Protein AF-C0GKU1-F1 (afdb_monomer)

pLDDT: mean 93.57, std 8.76, range [52.78, 98.19]

Structure (mmCIF, N/CA/C/O backbone):
data_AF-C0GKU1-F1
#
_entry.id   AF-C0GKU1-F1
#
loop_
_atom_site.group_PDB
_atom_site.id
_atom_site.type_symbol
_atom_site.label_atom_id
_atom_site.label_alt_id
_atom_site.label_comp_id
_atom_site.label_asym_id
_atom_site.label_entity_id
_atom_site.label_seq_id
_atom_site.pdbx_PDB_ins_code
_atom_site.Cartn_x
_atom_site.Cartn_y
_atom_site.Cartn_z
_atom_site.occupancy
_atom_site.B_iso_or_equiv
_atom_site.auth_seq_id
_atom_site.auth_comp_id
_atom_site.auth_asym_id
_atom_site.auth_atom_id
_atom_site.pdbx_PDB_model_num
ATOM 1 N N .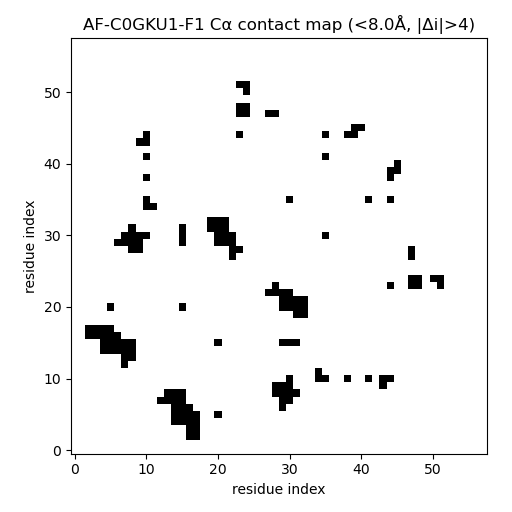 MET A 1 1 ? -24.185 0.455 11.819 1.00 63.06 1 MET A N 1
ATOM 2 C CA . MET A 1 1 ? -23.538 0.381 10.491 1.00 63.06 1 MET A CA 1
ATOM 3 C C . MET A 1 1 ? -22.683 -0.869 10.472 1.00 63.06 1 MET A C 1
ATOM 5 O O . MET A 1 1 ? -21.934 -1.065 11.418 1.00 63.06 1 MET A O 1
ATOM 9 N N . LEU A 1 2 ? -22.846 -1.735 9.472 1.00 81.75 2 LEU A N 1
ATOM 10 C CA . LEU A 1 2 ? -21.947 -2.872 9.267 1.00 81.75 2 LEU A CA 1
ATOM 11 C C . LEU A 1 2 ? -20.680 -2.341 8.594 1.00 81.75 2 LEU A C 1
ATOM 13 O O . LEU A 1 2 ? -20.774 -1.717 7.541 1.00 81.75 2 LEU A O 1
ATOM 17 N N . ILE A 1 3 ? -19.522 -2.547 9.219 1.00 83.12 3 ILE A N 1
ATOM 18 C CA . ILE A 1 3 ? -18.235 -2.252 8.588 1.00 83.12 3 ILE A CA 1
ATOM 19 C C . ILE A 1 3 ? -18.005 -3.334 7.536 1.00 83.12 3 ILE A C 1
ATOM 21 O O . ILE A 1 3 ? -18.010 -4.524 7.858 1.00 83.12 3 ILE A O 1
ATOM 25 N N . LYS A 1 4 ? -17.843 -2.924 6.279 1.00 93.56 4 LYS A N 1
ATOM 26 C CA . LYS A 1 4 ? -17.524 -3.826 5.176 1.00 93.56 4 LYS A CA 1
ATOM 27 C C . LYS A 1 4 ? -16.035 -3.735 4.882 1.00 93.56 4 LYS A C 1
ATOM 29 O O . LYS A 1 4 ? -15.505 -2.644 4.693 1.00 93.56 4 LYS A O 1
ATOM 34 N N . TYR A 1 5 ? -15.372 -4.884 4.856 1.00 95.06 5 TYR A N 1
ATOM 35 C CA . TYR A 1 5 ? -13.963 -4.997 4.498 1.00 95.06 5 TYR A CA 1
ATOM 36 C C . TYR A 1 5 ? -13.844 -5.435 3.044 1.00 95.06 5 TYR A C 1
ATOM 38 O O . TYR A 1 5 ? -14.591 -6.304 2.591 1.00 95.06 5 TYR A O 1
ATOM 46 N N . ILE A 1 6 ? -12.913 -4.830 2.317 1.00 95.62 6 ILE A N 1
ATOM 47 C CA . ILE A 1 6 ? -12.733 -5.055 0.873 1.00 95.62 6 ILE A CA 1
ATOM 48 C C . ILE A 1 6 ? -11.393 -5.708 0.533 1.00 95.62 6 ILE A C 1
ATOM 50 O O . ILE A 1 6 ? -11.174 -6.117 -0.604 1.00 95.62 6 ILE A O 1
ATOM 54 N N . GLY A 1 7 ? -10.503 -5.837 1.516 1.00 96.00 7 GLY A N 1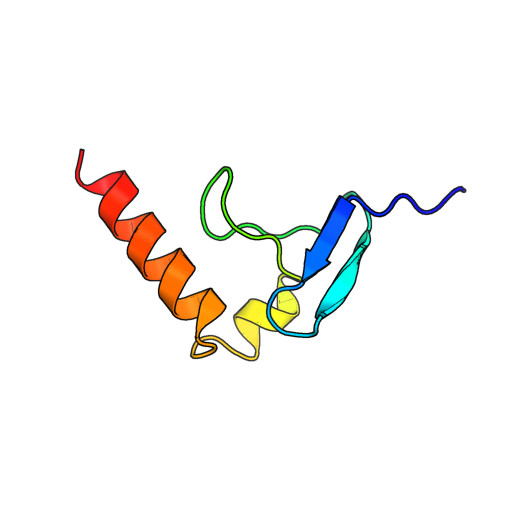
ATOM 55 C CA . GLY A 1 7 ? -9.242 -6.543 1.362 1.00 96.00 7 GLY A CA 1
ATOM 56 C C . GLY A 1 7 ? -8.264 -6.236 2.483 1.00 96.00 7 GLY A C 1
ATOM 57 O O . GLY A 1 7 ? -8.659 -5.842 3.580 1.00 96.00 7 GLY A O 1
ATOM 58 N N . THR A 1 8 ? -6.983 -6.412 2.183 1.00 97.69 8 THR A N 1
ATOM 59 C CA . THR A 1 8 ? -5.878 -6.281 3.135 1.00 97.69 8 THR A CA 1
ATOM 60 C C . THR A 1 8 ? -4.831 -5.326 2.574 1.00 97.69 8 THR A C 1
ATOM 62 O O . THR A 1 8 ? -4.514 -5.372 1.385 1.00 97.69 8 THR A O 1
ATOM 65 N N . CYS A 1 9 ? -4.283 -4.464 3.427 1.00 98.12 9 CYS A N 1
ATOM 66 C CA . CYS A 1 9 ? -3.184 -3.575 3.078 1.00 98.12 9 CYS A CA 1
ATOM 67 C C . CYS A 1 9 ? -1.890 -4.371 2.913 1.00 98.12 9 CYS A C 1
ATOM 69 O O . CYS A 1 9 ? -1.428 -5.003 3.857 1.00 98.12 9 CYS A O 1
ATOM 71 N N . PHE A 1 10 ? -1.246 -4.279 1.751 1.00 97.50 10 PHE A N 1
ATOM 72 C CA . PHE A 1 10 ? -0.006 -5.021 1.479 1.00 97.50 10 PHE A CA 1
ATOM 73 C C . PHE A 1 10 ? 1.241 -4.504 2.220 1.00 97.50 10 PHE A C 1
ATOM 75 O O . PHE A 1 10 ? 2.286 -5.137 2.140 1.00 97.50 10 PHE A O 1
ATOM 82 N N . VAL A 1 11 ? 1.141 -3.383 2.945 1.00 97.94 11 VAL A N 1
ATOM 83 C CA . VAL A 1 11 ? 2.247 -2.837 3.758 1.00 97.94 11 VAL A CA 1
ATOM 84 C C . VAL A 1 11 ? 2.132 -3.258 5.223 1.00 97.94 11 VAL A C 1
ATOM 86 O O . VAL A 1 11 ? 3.105 -3.713 5.811 1.00 97.94 11 VAL A O 1
ATOM 89 N N . CYS A 1 12 ? 0.958 -3.086 5.841 1.00 97.44 12 CYS A N 1
ATOM 90 C CA . CYS A 1 12 ? 0.766 -3.375 7.270 1.00 97.44 12 CYS A CA 1
ATOM 91 C C . CYS A 1 12 ? 0.013 -4.679 7.549 1.00 97.44 12 CYS A C 1
ATOM 93 O O . CYS A 1 12 ? -0.085 -5.074 8.702 1.00 97.44 12 CYS A O 1
ATOM 95 N N . PHE A 1 13 ? -0.516 -5.335 6.514 1.00 97.00 13 PHE A N 1
ATOM 96 C CA . PHE A 1 13 ? -1.311 -6.564 6.593 1.00 97.00 13 PHE A CA 1
ATOM 97 C C . PHE A 1 13 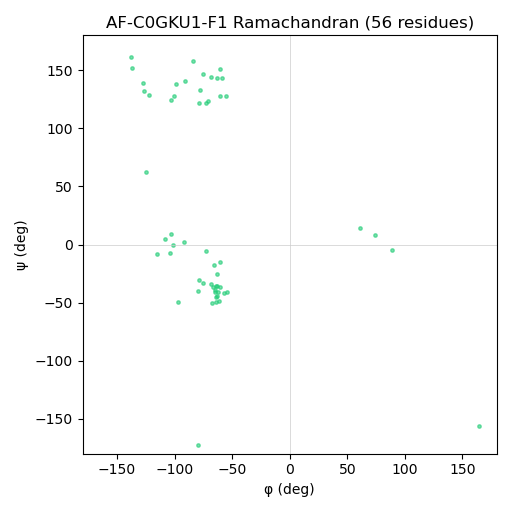? -2.627 -6.466 7.390 1.00 97.00 13 PHE A C 1
ATOM 99 O O . PHE A 1 13 ? -3.263 -7.487 7.637 1.00 97.00 13 PHE A O 1
ATOM 106 N N . ASP A 1 14 ? -3.095 -5.253 7.699 1.00 97.62 14 ASP A N 1
ATOM 107 C CA . ASP A 1 14 ? -4.422 -5.023 8.285 1.00 97.62 14 ASP A CA 1
ATOM 108 C C . ASP A 1 14 ? -5.530 -4.963 7.229 1.00 97.62 14 ASP A C 1
ATOM 110 O O . ASP A 1 14 ? -5.295 -4.650 6.056 1.00 97.62 14 ASP A O 1
ATOM 114 N N . TYR A 1 15 ? -6.765 -5.215 7.667 1.00 97.50 15 TYR A N 1
ATOM 115 C CA . TYR A 1 15 ? -7.956 -5.076 6.835 1.00 97.50 15 TYR A CA 1
ATOM 116 C C . TYR A 1 15 ? -8.176 -3.633 6.380 1.00 97.50 15 TYR A C 1
ATOM 118 O O . TYR A 1 15 ? -7.982 -2.688 7.141 1.00 97.50 15 TYR A O 1
ATOM 126 N N . ILE A 1 16 ? -8.655 -3.487 5.148 1.00 97.81 16 ILE A N 1
ATOM 127 C CA . ILE A 1 16 ? -9.083 -2.219 4.566 1.00 97.81 16 ILE A CA 1
ATOM 128 C C . ILE A 1 16 ? -10.608 -2.182 4.570 1.00 97.81 16 ILE A C 1
ATOM 130 O O . ILE A 1 16 ? -11.271 -3.069 4.021 1.00 97.81 16 ILE A O 1
ATOM 134 N N . GLU A 1 17 ? -11.155 -1.143 5.188 1.00 96.31 17 GLU A N 1
ATOM 135 C CA . GLU A 1 17 ? -12.585 -0.842 5.147 1.00 96.31 17 GLU A CA 1
ATOM 136 C C . GLU A 1 17 ? -12.975 -0.243 3.789 1.00 96.31 17 GLU A C 1
ATOM 138 O O . GLU A 1 17 ? -12.200 0.493 3.177 1.00 96.31 17 GLU A O 1
ATOM 143 N N . GLU A 1 18 ? -14.190 -0.538 3.332 1.00 94.75 18 GLU A N 1
ATOM 144 C CA . GLU A 1 18 ? -14.767 0.034 2.114 1.00 94.75 18 GLU A CA 1
ATOM 145 C C . GLU A 1 18 ? -14.752 1.572 2.166 1.00 94.75 18 GLU A C 1
ATOM 147 O O . GLU A 1 18 ? -15.213 2.179 3.135 1.00 94.75 18 GLU A O 1
ATOM 152 N N . GLY A 1 19 ? -14.202 2.206 1.129 1.00 93.62 19 GLY A N 1
ATOM 153 C CA . GLY A 1 19 ? -14.009 3.654 1.033 1.00 93.62 19 GLY A CA 1
ATOM 154 C C . GLY A 1 19 ? -12.683 4.159 1.615 1.00 93.62 19 GLY A C 1
ATOM 155 O O . GLY A 1 19 ? -12.396 5.352 1.508 1.00 93.62 19 GLY A O 1
ATOM 156 N N . LYS A 1 20 ? -11.871 3.289 2.232 1.00 94.19 20 LYS A N 1
ATOM 157 C CA . LYS A 1 20 ? -10.520 3.612 2.733 1.00 94.19 20 LYS A CA 1
ATOM 158 C C . LYS A 1 20 ? -9.402 2.977 1.905 1.00 94.19 20 LYS A C 1
ATOM 160 O O . LYS A 1 20 ? -8.230 3.091 2.274 1.00 94.19 20 LYS A O 1
ATOM 165 N N . GLU A 1 21 ? -9.732 2.304 0.810 1.00 94.94 21 GLU A N 1
ATOM 166 C CA . GLU A 1 21 ? -8.749 1.752 -0.104 1.00 94.94 21 GLU A CA 1
ATOM 167 C C . GLU A 1 21 ? -7.979 2.818 -0.861 1.00 94.94 21 GLU A C 1
ATOM 169 O O . GLU A 1 21 ? -8.499 3.834 -1.315 1.00 94.94 21 GLU A O 1
ATOM 174 N N . TYR A 1 22 ? -6.710 2.510 -1.068 1.00 97.25 22 TYR A N 1
ATOM 175 C CA . TYR A 1 22 ? -5.847 3.223 -1.973 1.00 97.25 22 TYR A CA 1
ATOM 176 C C . TYR A 1 22 ? -5.206 2.231 -2.936 1.00 97.25 22 TYR A C 1
ATOM 178 O O . TYR A 1 22 ? -4.669 1.201 -2.524 1.00 97.25 22 TYR A O 1
ATOM 186 N N . GLN A 1 23 ? -5.246 2.561 -4.222 1.00 96.81 23 GLN A N 1
ATOM 187 C CA . GLN A 1 23 ? -4.563 1.826 -5.276 1.00 96.81 23 GLN A CA 1
ATOM 188 C C . GLN A 1 23 ? -3.618 2.777 -6.005 1.00 96.81 23 GLN A C 1
ATOM 190 O O . GLN A 1 23 ? -4.026 3.843 -6.459 1.00 96.81 23 GLN A O 1
ATOM 195 N N . ILE A 1 24 ? -2.355 2.375 -6.151 1.00 96.50 24 ILE A N 1
ATOM 196 C CA . ILE A 1 24 ? -1.354 3.140 -6.915 1.00 96.50 24 ILE A CA 1
ATOM 197 C C . ILE A 1 24 ? -1.689 3.114 -8.418 1.00 96.50 24 ILE A C 1
ATOM 199 O O . ILE A 1 24 ? -1.477 4.099 -9.125 1.00 96.50 24 ILE A O 1
ATOM 203 N N . ARG A 1 25 ? -2.253 2.000 -8.896 1.00 94.94 25 ARG A N 1
ATOM 204 C CA . ARG A 1 25 ? -2.772 1.814 -10.258 1.00 94.94 25 ARG A CA 1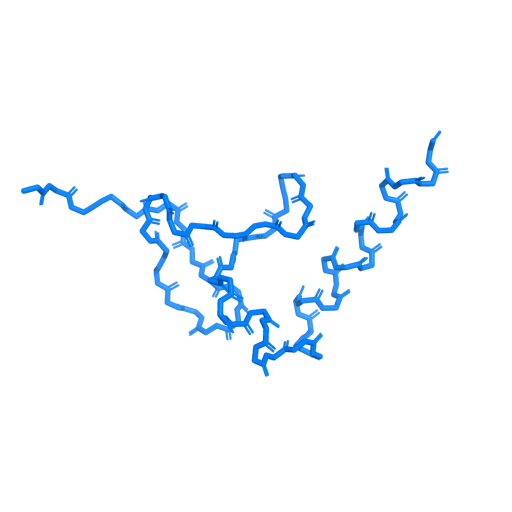
ATOM 205 C C . ARG A 1 25 ? -4.115 1.094 -10.222 1.00 94.94 25 ARG A C 1
ATOM 207 O O . ARG A 1 25 ? -4.372 0.296 -9.320 1.00 94.94 25 ARG A O 1
ATOM 214 N N . LYS A 1 26 ? -4.963 1.341 -11.219 1.00 93.50 26 LYS A N 1
ATOM 215 C CA . LYS A 1 26 ? -6.296 0.733 -11.303 1.00 93.50 26 LYS A CA 1
ATOM 216 C C . LYS A 1 26 ? -6.187 -0.794 -11.371 1.00 93.50 26 LYS A C 1
ATOM 218 O O . LYS A 1 26 ? -5.461 -1.323 -12.204 1.00 93.50 26 LYS A O 1
ATOM 223 N N . GLY A 1 27 ? -6.911 -1.493 -10.495 1.00 92.94 27 GLY A N 1
ATOM 224 C CA . GLY A 1 27 ? -6.872 -2.961 -10.424 1.00 92.94 27 GLY A CA 1
ATOM 225 C C . GLY A 1 27 ? -5.593 -3.537 -9.801 1.00 92.94 27 GLY A C 1
ATOM 226 O O . 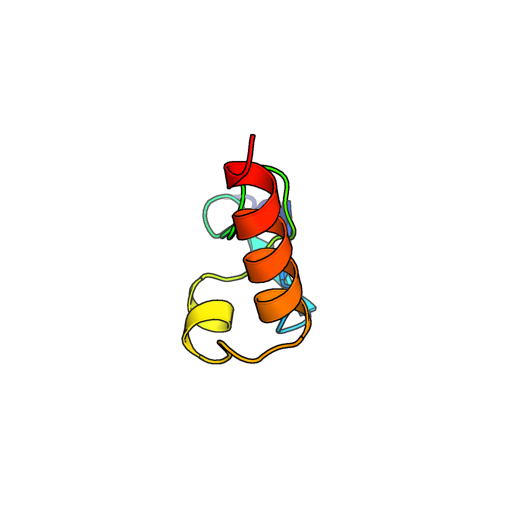GLY A 1 27 ? -5.393 -4.748 -9.836 1.00 92.94 27 GLY A O 1
ATOM 227 N N . GLY A 1 28 ? -4.727 -2.689 -9.240 1.00 95.31 28 GLY A N 1
ATOM 228 C CA . GLY A 1 28 ? -3.545 -3.109 -8.498 1.00 95.31 28 GLY A CA 1
ATOM 229 C C . GLY A 1 28 ? -3.849 -3.549 -7.067 1.00 95.31 28 GLY A C 1
ATOM 230 O O . GLY A 1 28 ? -5.002 -3.658 -6.637 1.00 95.31 28 GLY A O 1
ATOM 231 N N . ARG A 1 29 ? -2.784 -3.785 -6.301 1.00 97.06 29 ARG A N 1
ATOM 232 C CA . ARG A 1 29 ? -2.883 -4.115 -4.873 1.00 97.06 29 ARG A CA 1
ATOM 233 C C . ARG A 1 29 ? -3.550 -2.993 -4.073 1.00 97.06 29 ARG A C 1
ATOM 235 O O . ARG A 1 29 ? -3.451 -1.816 -4.425 1.00 97.06 29 ARG A O 1
ATOM 242 N N . LEU A 1 30 ? -4.212 -3.382 -2.984 1.00 97.94 30 LEU A N 1
ATOM 243 C CA . LEU A 1 30 ? -4.874 -2.465 -2.061 1.00 97.94 30 LEU A CA 1
ATOM 244 C C . LEU A 1 30 ? -3.928 -2.052 -0.931 1.00 97.94 30 LEU A C 1
ATOM 246 O O . LEU A 1 30 ? -3.181 -2.863 -0.376 1.00 97.94 30 LEU A O 1
ATOM 250 N N . PHE A 1 31 ? -4.000 -0.781 -0.563 1.00 98.19 31 PHE A N 1
ATOM 251 C CA . PHE A 1 31 ? -3.222 -0.193 0.515 1.00 98.19 31 PHE A CA 1
ATOM 252 C C . PHE A 1 31 ? -4.086 0.741 1.354 1.00 98.19 31 PHE A C 1
ATOM 254 O O . PHE A 1 31 ? -5.092 1.268 0.886 1.00 98.19 31 PHE A O 1
ATOM 261 N N . HIS A 1 32 ? -3.626 1.029 2.566 1.00 98.06 32 HIS A N 1
ATOM 262 C CA . HIS A 1 32 ? -3.973 2.283 3.221 1.00 98.06 32 HIS A CA 1
ATOM 263 C C . HIS A 1 32 ? -3.125 3.408 2.621 1.00 98.06 32 HIS A C 1
ATOM 265 O O . HIS A 1 32 ? -1.899 3.283 2.540 1.00 98.06 32 HIS A O 1
ATOM 271 N N . GLU A 1 33 ? -3.742 4.537 2.269 1.00 97.00 33 GLU A N 1
ATOM 272 C CA . GLU A 1 33 ? -3.022 5.690 1.705 1.00 97.00 33 GLU A CA 1
ATOM 273 C C . GLU A 1 33 ? -1.865 6.145 2.620 1.00 97.00 33 GLU A C 1
ATOM 275 O O . GLU A 1 33 ? -0.751 6.419 2.167 1.00 97.0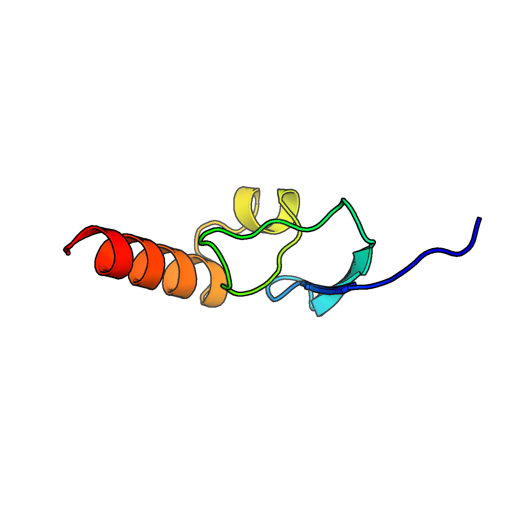0 33 GLU A O 1
ATOM 280 N N . GLN A 1 34 ? -2.094 6.159 3.938 1.00 97.44 34 GLN A N 1
ATOM 281 C CA . GLN A 1 34 ? -1.071 6.529 4.915 1.00 97.44 34 GLN A CA 1
ATOM 282 C C . GLN A 1 34 ? 0.116 5.554 4.927 1.00 97.44 34 GLN A C 1
ATOM 284 O O . GLN A 1 34 ? 1.252 5.991 5.117 1.00 97.44 34 GLN A O 1
ATOM 289 N N . CYS A 1 35 ? -0.118 4.256 4.715 1.00 98.00 35 CYS A N 1
ATOM 290 C CA . CYS A 1 35 ? 0.951 3.259 4.668 1.00 98.00 35 CYS A CA 1
ATOM 291 C C . CYS A 1 35 ? 1.880 3.498 3.479 1.00 98.00 35 CYS A C 1
ATOM 293 O O . CYS A 1 35 ? 3.094 3.426 3.657 1.00 98.00 35 CYS A O 1
ATOM 295 N N . VAL A 1 36 ? 1.326 3.857 2.316 1.00 97.88 36 VAL A N 1
ATOM 296 C CA . VAL A 1 36 ? 2.112 4.214 1.125 1.00 97.88 36 VAL A CA 1
ATOM 297 C C . VAL A 1 36 ? 2.936 5.478 1.371 1.00 97.88 36 VAL A C 1
ATOM 299 O O . VAL A 1 36 ? 4.125 5.505 1.069 1.00 97.88 36 VAL A O 1
ATOM 302 N N . LYS A 1 37 ? 2.336 6.514 1.974 1.00 97.38 37 LYS A N 1
ATOM 303 C CA . LYS A 1 37 ? 3.031 7.782 2.266 1.00 97.38 37 LYS A CA 1
ATOM 304 C C . LYS A 1 37 ? 4.162 7.624 3.286 1.00 97.38 37 LYS A C 1
ATOM 306 O O . LYS A 1 37 ? 5.196 8.267 3.144 1.00 97.38 37 LYS A O 1
ATOM 311 N N . LYS A 1 38 ? 3.971 6.793 4.317 1.00 98.12 38 LYS A N 1
ATOM 312 C CA . LYS A 1 38 ? 4.984 6.547 5.361 1.00 98.12 38 LYS A CA 1
ATOM 313 C C . LYS A 1 38 ? 6.084 5.585 4.918 1.00 98.12 38 LYS A C 1
ATOM 315 O O . LYS A 1 38 ? 7.207 5.715 5.391 1.00 98.12 38 LYS A O 1
ATOM 320 N N . ASN A 1 39 ? 5.770 4.645 4.027 1.00 97.31 39 ASN A N 1
ATOM 321 C CA . ASN A 1 39 ? 6.692 3.602 3.575 1.00 97.31 39 ASN A CA 1
ATOM 322 C C . ASN A 1 39 ? 6.816 3.611 2.041 1.00 97.31 39 ASN A C 1
ATOM 324 O O . ASN A 1 39 ? 6.475 2.625 1.387 1.00 97.31 39 ASN A O 1
ATOM 328 N N . PRO A 1 40 ? 7.306 4.708 1.432 1.00 96.44 40 PRO A N 1
ATOM 329 C CA . PRO A 1 40 ? 7.372 4.828 -0.026 1.00 96.44 40 PRO A CA 1
ATOM 330 C C . PRO A 1 40 ? 8.343 3.829 -0.676 1.00 96.44 40 PRO A C 1
ATOM 332 O O . PRO A 1 40 ? 8.258 3.595 -1.878 1.00 96.44 40 PRO A O 1
ATOM 335 N N . TYR A 1 41 ? 9.254 3.248 0.113 1.00 97.19 41 TYR A N 1
ATOM 336 C CA . TYR A 1 41 ? 10.247 2.262 -0.323 1.00 97.19 41 TYR A CA 1
ATOM 337 C C . TYR A 1 41 ? 9.895 0.822 0.076 1.00 97.19 41 TYR A C 1
ATOM 339 O O . TYR A 1 41 ? 10.734 -0.066 -0.063 1.00 97.19 41 TYR A O 1
ATOM 347 N N . ASP A 1 42 ? 8.683 0.580 0.583 1.00 98.19 42 ASP A N 1
ATOM 348 C CA . ASP A 1 42 ? 8.193 -0.782 0.792 1.00 98.19 42 ASP A CA 1
ATOM 349 C C . ASP A 1 42 ? 8.189 -1.558 -0.535 1.00 98.19 42 ASP A C 1
ATOM 351 O O . ASP A 1 42 ? 7.897 -1.003 -1.600 1.00 98.19 42 ASP A O 1
ATOM 355 N N . SER A 1 43 ? 8.518 -2.848 -0.487 1.00 98.06 43 SER A N 1
ATOM 356 C CA . SER A 1 43 ? 8.692 -3.667 -1.688 1.00 98.06 43 SER A CA 1
ATOM 357 C C . SER A 1 43 ? 7.418 -3.756 -2.533 1.00 98.06 43 SER A C 1
ATOM 359 O O . SER A 1 43 ? 7.505 -3.707 -3.762 1.00 98.06 43 SER A O 1
ATOM 361 N N . TYR A 1 44 ? 6.235 -3.810 -1.914 1.00 97.75 44 TYR A N 1
ATOM 362 C CA . TYR A 1 44 ? 4.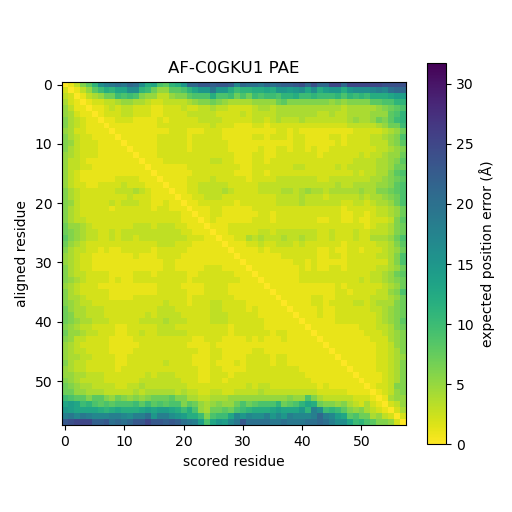964 -3.838 -2.637 1.00 97.75 44 TYR A CA 1
ATOM 363 C C . TYR A 1 44 ? 4.586 -2.469 -3.196 1.00 97.75 44 TYR A C 1
ATOM 365 O O . TYR A 1 44 ? 4.015 -2.396 -4.286 1.00 97.75 44 TYR A O 1
ATOM 373 N N . VAL A 1 45 ? 4.939 -1.389 -2.496 1.00 98.06 45 VAL A N 1
ATOM 374 C CA . VAL A 1 45 ? 4.752 -0.020 -2.997 1.00 98.06 45 VAL A CA 1
ATOM 375 C C . VAL A 1 45 ? 5.615 0.213 -4.236 1.00 98.06 45 VAL A C 1
ATOM 377 O O . VAL A 1 45 ? 5.102 0.647 -5.268 1.00 98.06 45 VAL A O 1
ATOM 380 N N . LEU A 1 46 ? 6.903 -0.132 -4.170 1.00 98.06 46 LEU A N 1
ATOM 381 C CA . LEU A 1 46 ? 7.827 -0.002 -5.298 1.00 98.06 46 LEU A CA 1
ATOM 382 C C . LEU A 1 46 ? 7.405 -0.867 -6.489 1.00 98.06 46 LEU A C 1
ATOM 384 O O . LEU A 1 46 ? 7.471 -0.413 -7.633 1.00 98.06 46 LEU A O 1
ATOM 388 N N . LEU A 1 47 ? 6.941 -2.093 -6.233 1.00 97.44 47 LEU A N 1
ATOM 389 C CA . LEU A 1 47 ? 6.456 -2.990 -7.277 1.00 97.44 47 LEU A CA 1
ATOM 390 C C . LEU A 1 47 ? 5.251 -2.395 -8.016 1.00 97.44 47 LEU A C 1
ATOM 392 O O . LEU A 1 47 ? 5.252 -2.341 -9.242 1.00 97.44 47 LEU A O 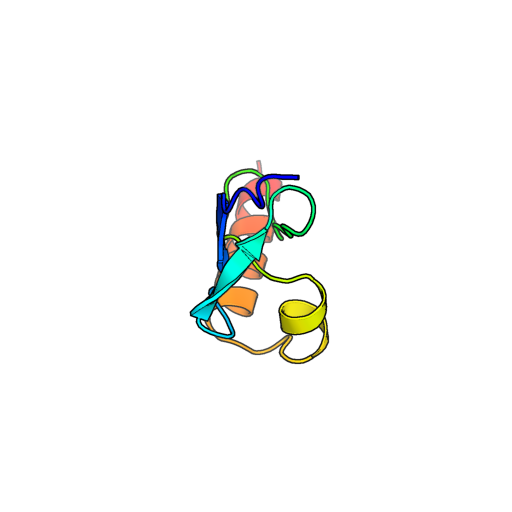1
ATOM 396 N N . GLU A 1 48 ? 4.250 -1.896 -7.289 1.00 97.62 48 GLU A N 1
ATOM 397 C CA . GLU A 1 48 ? 3.066 -1.281 -7.899 1.00 97.62 48 GLU A CA 1
ATOM 398 C C . GLU A 1 48 ? 3.396 0.019 -8.637 1.00 97.62 48 GLU A C 1
ATOM 400 O O . GLU A 1 48 ? 2.853 0.260 -9.712 1.00 97.62 48 GLU A O 1
ATOM 405 N N . GLN A 1 49 ? 4.325 0.831 -8.123 1.00 96.31 49 GLN A N 1
ATOM 406 C CA . GLN A 1 49 ? 4.822 2.010 -8.836 1.00 96.31 49 GLN A CA 1
ATOM 407 C C . GLN A 1 49 ? 5.539 1.641 -10.138 1.00 96.31 49 GLN A C 1
ATOM 409 O O . GLN A 1 49 ? 5.438 2.383 -11.114 1.00 96.31 49 GLN A O 1
ATOM 414 N N . LYS A 1 50 ? 6.272 0.521 -10.168 1.00 96.69 50 LYS A N 1
ATOM 415 C CA . LYS A 1 50 ? 6.922 0.031 -11.387 1.00 96.69 50 LYS A CA 1
ATOM 416 C C . LYS A 1 50 ? 5.882 -0.429 -12.410 1.00 96.69 50 LYS A C 1
ATOM 418 O O . LYS A 1 50 ? 5.908 0.067 -13.531 1.00 96.69 50 LYS A O 1
ATOM 423 N N . CYS A 1 51 ? 4.926 -1.266 -12.004 1.00 95.88 51 CYS A N 1
ATOM 424 C CA . CYS A 1 51 ? 3.827 -1.692 -12.877 1.00 95.88 51 CYS A CA 1
ATOM 425 C C . CYS A 1 51 ? 3.027 -0.491 -13.408 1.00 95.88 51 CYS A C 1
ATOM 427 O O . CYS A 1 51 ? 2.746 -0.413 -14.594 1.00 95.88 51 CYS A O 1
ATOM 429 N N . ALA A 1 52 ? 2.742 0.508 -12.565 1.00 94.75 52 ALA A N 1
ATOM 430 C CA . ALA A 1 52 ? 2.025 1.719 -12.972 1.00 94.75 52 ALA A CA 1
ATOM 431 C C . ALA A 1 52 ? 2.765 2.559 -14.030 1.00 94.75 52 ALA A C 1
ATOM 433 O O . ALA A 1 52 ? 2.132 3.347 -14.731 1.00 94.75 52 ALA A O 1
ATOM 434 N N . LYS A 1 53 ? 4.100 2.459 -14.108 1.00 92.81 53 LYS A N 1
ATOM 435 C CA . LYS A 1 53 ? 4.902 3.109 -15.158 1.00 92.81 53 LYS A CA 1
ATOM 436 C C . LYS A 1 53 ? 4.854 2.312 -16.458 1.00 92.81 53 LYS A C 1
ATOM 438 O O . LYS A 1 53 ? 4.759 2.915 -17.520 1.00 92.81 53 LYS A O 1
ATOM 443 N N . GLU A 1 54 ? 4.898 0.987 -16.362 1.00 88.94 54 GLU A N 1
ATOM 444 C CA . GLU A 1 54 ? 4.780 0.086 -17.513 1.00 88.94 54 GLU A CA 1
ATOM 445 C C . GLU A 1 54 ? 3.396 0.229 -18.174 1.00 88.94 54 GLU A C 1
ATOM 447 O O . GLU A 1 54 ? 3.343 0.471 -19.372 1.00 88.94 54 GLU A O 1
ATOM 452 N N . ASP A 1 55 ? 2.309 0.285 -17.391 1.00 82.88 55 ASP A N 1
ATOM 453 C CA . ASP A 1 55 ? 0.922 0.485 -17.869 1.00 82.88 55 ASP A CA 1
ATOM 454 C C . ASP A 1 55 ? 0.688 1.816 -18.630 1.00 82.88 55 ASP A C 1
ATOM 456 O O . ASP A 1 55 ? -0.355 2.009 -19.248 1.00 82.88 55 ASP A O 1
ATOM 460 N N . ARG A 1 56 ? 1.609 2.784 -18.535 1.00 74.00 56 ARG A N 1
ATOM 461 C CA . ARG A 1 56 ? 1.530 4.096 -19.217 1.00 74.00 56 ARG A CA 1
ATOM 462 C C . ARG A 1 56 ? 2.406 4.180 -20.463 1.00 74.00 56 ARG A C 1
ATOM 464 O O . ARG A 1 56 ? 2.503 5.251 -21.054 1.00 74.00 56 ARG A O 1
ATOM 471 N N . SER A 1 57 ? 3.125 3.104 -20.766 1.00 70.88 57 SER A N 1
ATOM 472 C CA . SER A 1 57 ? 4.077 3.050 -21.876 1.00 70.88 57 SER A CA 1
ATOM 473 C C . SER A 1 57 ? 3.439 2.547 -23.180 1.00 70.88 57 SER A C 1
ATOM 475 O O . SER A 1 57 ? 4.150 2.438 -24.177 1.00 70.88 57 SER A O 1
ATOM 477 N N . ASP A 1 58 ? 2.128 2.282 -23.156 1.00 52.78 58 ASP A N 1
ATOM 478 C CA . ASP A 1 58 ? 1.261 1.970 -24.301 1.00 52.78 58 ASP A CA 1
ATOM 479 C C . ASP A 1 58 ? 0.563 3.232 -24.846 1.00 52.78 58 ASP A C 1
ATOM 481 O O . ASP A 1 58 ? 0.310 3.286 -26.073 1.00 52.78 58 ASP A O 1
#

Nearest PD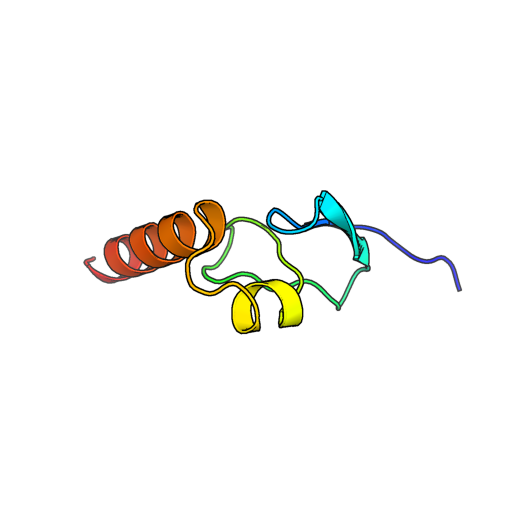B structures (foldseek):
  6miu-assembly2_B  TM=5.685E-01  e=3.453E+00  Homo sapiens
  6fhq-assembly1_A  TM=5.736E-01  e=5.223E+00  Homo sapiens
  6mj7-assembly1_A  TM=5.997E-01  e=9.718E+00  Homo sapiens

Organism: NCBI:txid555088

Mean predicted aligned error: 3.6 Å

Radius of gyration: 12.04 Å; Cα contacts (8 Å, |Δi|>4): 78; chains: 1; bounding box: 34×14×35 Å

Sequence (58 aa):
MLIKYIGTCFVCFDYIEEGKEYQIRKGGRLFHEQCVKKNPYDSYVLLEQKCAKEDRSD

Secondary structure (DSSP, 8-state):
-PPPEEEE-TTT-PEEETT-EE-SSTTS--EEHHHHHH-TT-HHHHHHHHHHHHTT--

Foldseek 3Di:
DDFDFDAAAPQPRHTDTPPQWDAPDPPADTHRPVSCVVCVPPPSNVVRVVVRVVVPVD

Solvent-accessible surface area (backbone atoms only — not comparable to full-atom values): 3586 Å² total; per-residue (Å²): 134,85,88,52,71,77,50,50,16,76,81,79,69,43,78,29,45,69,92,51,67,30,58,87,32,91,93,52,69,46,28,43,57,66,52,48,72,76,37,62,81,36,71,64,50,44,50,42,55,51,51,46,52,58,75,68,73,120